Protein AF-A0A1I3WYC0-F1 (afdb_monomer_lite)

Organism: Halobacillus dabanensis (NCBI:txid240302)

Sequence (80 aa):
MNDYRYRKQIFLEFAGSSRFDIDKCILLPDGERSITVSDRLNPDHSTTYVQSHIPTISDDEIRSFLLRQMKVIQSGIYDE

pLDDT: mean 81.69, std 13.09, range [45.44, 94.12]

Structure (mmCIF, N/CA/C/O backbone):
data_AF-A0A1I3WYC0-F1
#
_entry.id   AF-A0A1I3WYC0-F1
#
loop_
_atom_site.group_PDB
_atom_site.id
_atom_site.type_symbol
_atom_site.label_atom_id
_atom_site.label_alt_id
_atom_site.label_comp_id
_atom_site.label_asym_id
_atom_site.label_entity_id
_atom_site.label_seq_id
_atom_site.pdbx_PDB_ins_code
_atom_site.Cartn_x
_atom_site.Cartn_y
_atom_site.Cartn_z
_atom_site.occupancy
_atom_site.B_iso_or_equiv
_atom_site.auth_seq_id
_atom_site.auth_comp_id
_atom_site.auth_asym_id
_atom_site.auth_atom_id
_atom_site.pdbx_PDB_model_num
ATOM 1 N N . MET A 1 1 ? 23.311 -3.873 -18.388 1.00 45.44 1 MET A N 1
ATOM 2 C CA . MET A 1 1 ? 22.149 -4.325 -19.184 1.00 45.44 1 MET A CA 1
ATOM 3 C C . MET A 1 1 ? 20.971 -4.496 -18.234 1.00 45.44 1 MET A C 1
ATOM 5 O O . MET A 1 1 ? 20.925 -5.484 -17.521 1.00 45.44 1 MET A O 1
ATOM 9 N N . ASN A 1 2 ? 20.080 -3.504 -18.145 1.00 51.03 2 ASN A N 1
ATOM 10 C CA . ASN A 1 2 ? 18.872 -3.553 -17.300 1.00 51.03 2 ASN A CA 1
ATOM 11 C C . ASN A 1 2 ? 17.618 -3.326 -18.172 1.00 51.03 2 ASN A C 1
ATOM 13 O O . ASN A 1 2 ? 16.685 -2.620 -17.807 1.00 51.03 2 ASN A O 1
ATOM 17 N N . ASP A 1 3 ? 17.644 -3.903 -19.377 1.00 59.22 3 ASP A N 1
ATOM 18 C CA . ASP A 1 3 ? 16.683 -3.671 -20.466 1.00 59.22 3 ASP A CA 1
ATOM 19 C C . ASP A 1 3 ? 15.291 -4.250 -20.157 1.00 59.22 3 ASP A C 1
ATOM 21 O O . ASP A 1 3 ? 14.264 -3.737 -20.590 1.00 59.22 3 ASP A O 1
ATOM 25 N N . TYR A 1 4 ? 15.243 -5.322 -19.364 1.00 58.91 4 TYR A N 1
ATOM 26 C CA . TYR A 1 4 ? 14.013 -6.074 -19.120 1.00 58.91 4 TYR A CA 1
ATOM 27 C C . TYR A 1 4 ? 13.017 -5.330 -18.215 1.00 58.91 4 TYR A C 1
ATOM 29 O O . TYR A 1 4 ? 11.809 -5.380 -18.445 1.00 58.91 4 TYR A O 1
ATOM 37 N N . A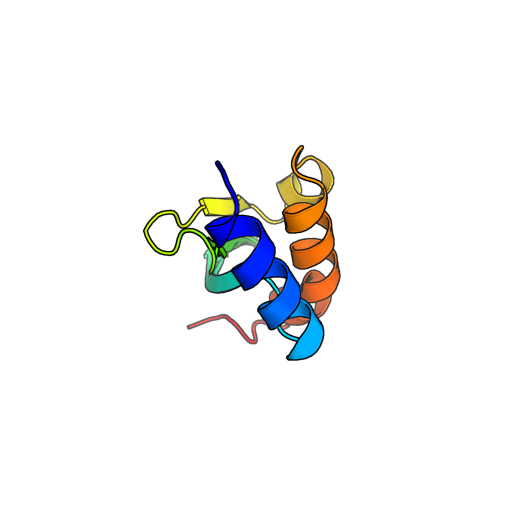RG A 1 5 ? 13.521 -4.594 -17.215 1.00 58.81 5 ARG A N 1
ATOM 38 C CA . ARG A 1 5 ? 12.694 -3.781 -16.304 1.00 58.81 5 ARG A CA 1
ATOM 39 C C . ARG A 1 5 ? 12.051 -2.608 -17.042 1.00 58.81 5 ARG A C 1
ATOM 41 O O . ARG A 1 5 ? 10.855 -2.381 -16.902 1.00 58.81 5 ARG A O 1
ATOM 48 N N . TYR A 1 6 ? 12.829 -1.949 -17.898 1.00 61.56 6 TYR A N 1
ATOM 49 C CA . TYR A 1 6 ? 12.367 -0.825 -18.707 1.00 61.56 6 TYR A CA 1
ATOM 50 C C . TYR A 1 6 ? 11.275 -1.240 -19.708 1.00 61.56 6 TYR A C 1
ATOM 52 O O . TYR A 1 6 ? 10.242 -0.585 -19.811 1.00 61.56 6 TYR A O 1
ATOM 60 N N . ARG A 1 7 ? 11.438 -2.391 -20.379 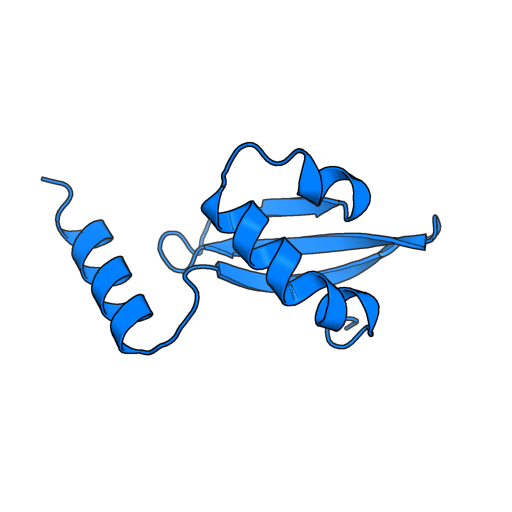1.00 62.06 7 ARG A N 1
ATOM 61 C CA . ARG A 1 7 ? 10.420 -2.925 -21.305 1.00 62.06 7 ARG A CA 1
ATOM 62 C C . ARG A 1 7 ? 9.098 -3.265 -20.614 1.00 62.06 7 ARG A C 1
ATOM 64 O O . ARG A 1 7 ? 8.041 -2.992 -21.175 1.00 62.06 7 ARG A O 1
ATOM 71 N N . LYS A 1 8 ? 9.141 -3.846 -19.410 1.00 60.34 8 LYS A N 1
ATOM 72 C CA . LYS A 1 8 ? 7.924 -4.146 -18.638 1.00 60.34 8 LYS A CA 1
ATOM 73 C C . LYS A 1 8 ? 7.213 -2.877 -18.161 1.00 60.34 8 LYS A C 1
ATOM 75 O O . LYS A 1 8 ? 5.989 -2.833 -18.208 1.00 60.34 8 LYS A O 1
ATOM 80 N N . GLN A 1 9 ? 7.963 -1.854 -17.750 1.00 62.94 9 GLN A N 1
ATOM 81 C CA . GLN A 1 9 ? 7.399 -0.564 -17.347 1.00 62.94 9 GLN A CA 1
ATOM 82 C C . GLN A 1 9 ? 6.662 0.120 -18.509 1.00 62.94 9 GLN A C 1
ATOM 84 O O . GLN A 1 9 ? 5.498 0.478 -18.354 1.00 62.94 9 GLN A O 1
ATOM 89 N N . ILE A 1 10 ? 7.278 0.184 -19.698 1.00 63.56 10 ILE A N 1
ATOM 90 C CA . ILE A 1 10 ? 6.633 0.734 -20.906 1.00 63.56 10 ILE A CA 1
ATOM 91 C C . ILE A 1 10 ? 5.343 -0.023 -21.244 1.00 63.56 10 ILE A C 1
ATOM 93 O O . ILE A 1 10 ? 4.339 0.582 -21.612 1.00 63.56 10 ILE A O 1
ATOM 97 N N . PHE A 1 11 ? 5.348 -1.351 -21.116 1.00 60.31 11 PHE A N 1
ATOM 98 C CA . PHE A 1 11 ? 4.169 -2.164 -21.410 1.00 60.31 11 PHE A CA 1
ATOM 99 C C . PHE A 1 11 ? 3.003 -1.889 -20.446 1.00 60.31 11 PHE A C 1
ATOM 101 O O . PHE A 1 11 ? 1.857 -1.801 -20.883 1.00 60.31 11 PHE A O 1
ATOM 108 N N . LEU A 1 12 ? 3.282 -1.724 -19.149 1.00 58.84 12 LEU A N 1
ATOM 109 C CA . LEU A 1 12 ? 2.267 -1.399 -18.141 1.00 58.84 12 LEU A CA 1
ATOM 110 C C . LEU A 1 12 ? 1.639 -0.024 -18.394 1.00 58.84 12 LEU A C 1
ATOM 112 O O . LEU A 1 12 ? 0.414 0.099 -18.361 1.00 58.84 12 LEU A O 1
ATOM 116 N N . GLU A 1 13 ? 2.457 0.972 -18.737 1.00 61.12 13 GLU A N 1
ATOM 117 C CA . GLU A 1 13 ? 1.985 2.310 -19.107 1.00 61.12 13 GLU A CA 1
ATOM 118 C C . GLU A 1 13 ? 1.098 2.276 -20.361 1.00 61.12 13 GLU A C 1
ATOM 120 O O . GLU A 1 13 ? 0.024 2.879 -20.373 1.00 61.12 13 GLU A O 1
ATOM 125 N N . PHE A 1 14 ? 1.485 1.509 -21.388 1.00 61.97 14 PHE A N 1
ATOM 126 C CA . PHE A 1 14 ? 0.695 1.358 -22.617 1.00 61.97 14 PHE A CA 1
ATOM 127 C C . PHE A 1 14 ? -0.641 0.633 -22.381 1.00 61.97 14 PHE A C 1
ATOM 129 O O . PHE A 1 14 ? -1.633 0.918 -23.050 1.00 61.97 14 PHE A O 1
ATOM 136 N N . ALA A 1 15 ? -0.682 -0.284 -21.412 1.00 59.47 15 ALA A N 1
ATOM 137 C CA . ALA A 1 15 ? -1.886 -1.001 -20.995 1.00 59.47 15 ALA A CA 1
ATOM 138 C C . ALA A 1 15 ? -2.756 -0.213 -19.993 1.00 59.47 15 ALA A C 1
ATOM 140 O O . ALA A 1 15 ? -3.753 -0.749 -19.505 1.00 59.47 15 ALA A O 1
ATOM 141 N N . GLY A 1 16 ? -2.375 1.020 -19.630 1.00 60.12 16 GLY A N 1
ATOM 142 C CA . GLY A 1 16 ? -3.067 1.819 -18.610 1.00 60.12 16 GLY A CA 1
ATOM 143 C C . GLY A 1 16 ? -3.046 1.189 -17.213 1.00 60.12 16 GLY A C 1
ATOM 144 O O . GLY A 1 16 ? -3.865 1.531 -16.361 1.00 60.12 16 GLY A O 1
ATOM 145 N N . SER A 1 17 ? -2.138 0.242 -16.981 1.00 66.06 17 SER A N 1
ATOM 146 C CA . SER A 1 17 ? -2.027 -0.510 -15.737 1.00 66.06 17 SER A CA 1
ATOM 147 C C . SER A 1 17 ? -0.984 0.119 -14.821 1.00 66.06 17 SER A C 1
ATOM 149 O O . SER A 1 17 ? 0.114 0.465 -15.250 1.00 66.06 17 SER A O 1
ATOM 151 N N . SER A 1 18 ? -1.310 0.232 -13.533 1.00 74.88 18 SER A N 1
ATOM 152 C CA . SER A 1 18 ? -0.327 0.614 -12.518 1.00 74.88 18 SER A CA 1
ATOM 153 C C . SER A 1 18 ? 0.750 -0.470 -12.385 1.00 74.88 18 SER A C 1
ATOM 155 O O . SER A 1 18 ? 0.468 -1.661 -12.524 1.00 74.88 18 SER A O 1
ATOM 157 N N . ARG A 1 19 ? 1.987 -0.055 -12.088 1.00 84.56 19 ARG A N 1
ATOM 158 C CA . ARG A 1 19 ? 3.079 -0.944 -11.654 1.00 84.56 19 ARG A CA 1
ATOM 159 C C . ARG A 1 19 ? 2.749 -1.673 -10.351 1.00 84.56 19 ARG A C 1
ATOM 161 O O . ARG A 1 19 ? 3.261 -2.762 -10.118 1.00 84.56 19 ARG A O 1
ATOM 168 N N . PHE A 1 20 ? 1.901 -1.065 -9.534 1.00 89.25 20 PHE A N 1
ATOM 169 C CA . PHE A 1 20 ? 1.550 -1.532 -8.204 1.00 89.25 20 PHE A CA 1
ATOM 170 C C . PHE A 1 20 ? 0.116 -2.044 -8.157 1.00 89.25 20 PHE A C 1
ATOM 172 O O . PHE A 1 20 ? -0.765 -1.421 -8.758 1.00 89.25 20 PHE A O 1
ATOM 179 N N . ASP A 1 21 ? -0.106 -3.098 -7.377 1.00 89.19 21 ASP A N 1
ATOM 180 C CA . ASP A 1 21 ? -1.428 -3.602 -7.008 1.00 89.19 21 ASP A CA 1
ATOM 181 C C . ASP A 1 21 ? -1.590 -3.625 -5.494 1.00 89.19 21 ASP A C 1
ATOM 183 O O . ASP A 1 21 ? -0.665 -3.982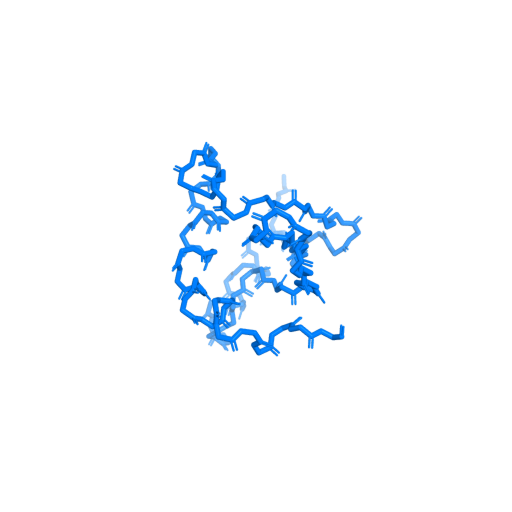 -4.771 1.00 89.19 21 ASP A O 1
ATOM 187 N N . ILE A 1 22 ? -2.778 -3.265 -5.010 1.00 89.12 22 ILE A N 1
ATOM 188 C CA . ILE A 1 22 ? -3.141 -3.486 -3.609 1.00 89.12 22 ILE A CA 1
ATOM 189 C C . ILE A 1 22 ? -3.606 -4.936 -3.497 1.00 89.12 22 ILE A C 1
ATOM 191 O O . ILE A 1 22 ? -4.682 -5.269 -3.989 1.00 89.12 22 ILE A O 1
ATOM 195 N N . ASP A 1 23 ? -2.791 -5.772 -2.860 1.00 88.81 23 ASP A N 1
ATOM 196 C CA . ASP A 1 23 ? -3.106 -7.183 -2.628 1.00 88.81 23 ASP A CA 1
ATOM 197 C C . ASP A 1 23 ? -4.106 -7.333 -1.483 1.00 88.81 23 ASP A C 1
ATOM 199 O O . ASP A 1 23 ? -4.982 -8.188 -1.522 1.00 88.81 23 ASP A O 1
ATOM 203 N N . LYS A 1 24 ? -3.943 -6.515 -0.435 1.00 88.75 24 LYS A N 1
ATOM 204 C CA . LYS A 1 24 ? -4.738 -6.614 0.787 1.00 88.75 24 LYS A CA 1
ATOM 205 C C . LYS A 1 24 ? -4.892 -5.266 1.467 1.00 88.75 24 LYS A C 1
ATOM 207 O O . LYS A 1 24 ? -3.937 -4.494 1.551 1.00 88.75 24 LYS A O 1
ATOM 212 N N . CYS A 1 25 ? -6.067 -5.014 2.027 1.00 92.12 25 CYS A N 1
ATOM 213 C CA . CYS A 1 25 ? -6.296 -3.920 2.957 1.00 92.12 25 CYS A CA 1
ATOM 214 C C . CYS A 1 25 ? -7.004 -4.460 4.201 1.00 92.12 25 CYS A C 1
ATOM 216 O O . CYS A 1 25 ? -7.987 -5.180 4.092 1.00 92.12 25 CYS A O 1
ATOM 218 N N . ILE A 1 26 ? -6.498 -4.132 5.388 1.00 91.44 26 ILE A N 1
ATOM 219 C CA . ILE A 1 26 ? -7.081 -4.559 6.664 1.00 91.44 26 ILE A CA 1
ATOM 220 C C . ILE A 1 26 ? -7.346 -3.324 7.510 1.00 91.44 26 ILE A C 1
ATOM 222 O O . ILE A 1 26 ? -6.420 -2.554 7.775 1.00 91.44 26 ILE A O 1
ATOM 226 N N . LEU A 1 27 ? -8.584 -3.161 7.974 1.00 91.38 27 LEU A N 1
ATOM 227 C CA . LEU A 1 27 ? -8.915 -2.187 9.008 1.00 91.38 27 LEU A CA 1
ATOM 228 C C . LEU A 1 27 ? -8.405 -2.686 10.367 1.00 91.38 27 LEU A C 1
ATOM 230 O O . LEU A 1 27 ? -8.797 -3.750 10.848 1.00 91.38 27 LEU A O 1
ATOM 234 N N . LEU A 1 28 ? -7.509 -1.920 10.974 1.00 90.88 28 LEU A N 1
ATOM 235 C CA . LEU A 1 28 ? -6.927 -2.203 12.276 1.00 90.88 28 LEU A CA 1
ATOM 236 C C . LEU A 1 28 ? -7.852 -1.714 13.410 1.00 90.88 28 LEU A C 1
ATOM 238 O O . LEU A 1 28 ? -8.685 -0.828 13.199 1.00 90.88 28 LEU A O 1
ATOM 242 N N . PRO A 1 29 ? -7.720 -2.259 14.638 1.00 88.56 29 PRO A N 1
ATOM 243 C CA . PRO A 1 29 ? -8.559 -1.869 15.778 1.00 88.56 29 PRO A CA 1
ATOM 244 C C . PRO A 1 29 ? -8.437 -0.397 16.202 1.00 88.56 29 PRO A C 1
ATOM 246 O O . PRO A 1 29 ? -9.324 0.118 16.878 1.00 88.56 29 PRO A O 1
ATOM 249 N N . ASP A 1 30 ? -7.344 0.269 15.832 1.00 91.44 30 ASP A N 1
ATOM 250 C CA . ASP A 1 30 ? -7.100 1.697 16.067 1.00 91.44 30 ASP A CA 1
ATOM 251 C C . ASP A 1 30 ? -7.767 2.609 15.017 1.00 91.44 30 ASP A C 1
ATOM 253 O O . ASP A 1 30 ? -7.699 3.834 15.129 1.00 91.44 30 ASP A O 1
ATOM 257 N N . GLY A 1 31 ? -8.448 2.027 14.024 1.00 87.25 31 GLY A N 1
ATOM 258 C CA . GLY A 1 31 ? -9.087 2.745 12.924 1.00 87.25 31 GLY A CA 1
ATOM 259 C C . GLY A 1 31 ? -8.148 3.072 11.760 1.00 87.25 31 GLY A C 1
ATOM 260 O O . GLY A 1 31 ? -8.593 3.692 10.792 1.00 87.25 31 GLY A O 1
ATOM 261 N N . GLU A 1 32 ? -6.879 2.657 11.813 1.00 91.88 32 GLU A N 1
ATOM 262 C CA . GLU A 1 32 ? -5.963 2.743 10.678 1.00 91.88 32 GLU A CA 1
ATOM 263 C C . GLU A 1 32 ? -6.172 1.595 9.687 1.00 91.88 32 GLU A C 1
ATOM 265 O O . GLU A 1 32 ? -6.795 0.577 9.983 1.00 91.88 32 GLU A O 1
ATOM 270 N N . ARG A 1 33 ? -5.616 1.740 8.482 1.00 91.12 33 ARG A N 1
ATOM 271 C CA . ARG A 1 33 ? -5.598 0.674 7.478 1.00 91.12 33 ARG A CA 1
ATOM 272 C C . ARG A 1 33 ? -4.175 0.192 7.234 1.00 91.12 33 ARG A C 1
ATOM 274 O O . ARG A 1 33 ? -3.276 0.993 6.975 1.00 91.12 33 ARG A O 1
ATOM 281 N N . SER A 1 34 ? -3.998 -1.123 7.299 1.00 94.12 34 SER A N 1
ATOM 282 C CA . SER A 1 34 ? -2.795 -1.829 6.865 1.00 94.12 34 SER A CA 1
ATOM 283 C C . SER A 1 34 ? -2.976 -2.252 5.412 1.00 94.12 34 SER A C 1
ATOM 285 O O . SER A 1 34 ? -3.919 -2.976 5.097 1.00 94.12 34 SER A O 1
ATOM 287 N N . ILE A 1 35 ? -2.119 -1.759 4.522 1.00 93.94 35 ILE A N 1
ATOM 288 C CA . ILE A 1 35 ? -2.271 -1.869 3.069 1.00 93.94 35 ILE A CA 1
ATOM 289 C C . ILE A 1 35 ? -1.054 -2.604 2.515 1.00 93.94 35 ILE A C 1
ATOM 291 O O . ILE A 1 35 ? 0.056 -2.073 2.528 1.00 93.94 35 ILE A O 1
ATOM 295 N N . THR A 1 36 ? -1.252 -3.819 2.021 1.00 93.50 36 THR A N 1
ATOM 296 C CA . THR A 1 36 ? -0.215 -4.618 1.364 1.00 93.50 36 THR A CA 1
ATOM 297 C C . THR A 1 36 ? -0.246 -4.357 -0.134 1.00 93.50 36 THR A C 1
ATOM 299 O O . THR A 1 36 ? -1.294 -4.479 -0.767 1.00 93.50 36 THR A O 1
ATOM 302 N N . VAL A 1 37 ? 0.905 -3.987 -0.691 1.00 91.88 37 VAL A N 1
ATOM 303 C CA . VAL A 1 37 ? 1.071 -3.672 -2.110 1.00 91.88 37 VAL A CA 1
ATOM 304 C C . VAL A 1 37 ? 2.141 -4.558 -2.725 1.00 91.88 37 VAL A C 1
ATOM 306 O O . VAL A 1 37 ? 3.250 -4.627 -2.190 1.00 91.88 37 VAL A O 1
ATOM 309 N N . SER A 1 38 ? 1.843 -5.165 -3.870 1.00 91.44 38 SER A N 1
ATOM 310 C CA . SER A 1 38 ? 2.812 -5.867 -4.711 1.00 91.44 38 SER A CA 1
ATOM 311 C C . SER A 1 38 ? 3.312 -4.977 -5.849 1.00 91.44 38 SER A C 1
ATOM 313 O O . SER A 1 38 ? 2.587 -4.147 -6.406 1.00 91.44 38 SER A O 1
ATOM 315 N N . ASP A 1 39 ? 4.582 -5.152 -6.214 1.00 89.69 39 ASP A N 1
ATOM 316 C CA . ASP A 1 39 ? 5.164 -4.576 -7.426 1.00 89.69 39 ASP A CA 1
ATOM 317 C C . ASP A 1 39 ? 5.105 -5.612 -8.554 1.00 89.69 39 ASP A C 1
ATOM 319 O O . ASP A 1 39 ? 5.762 -6.647 -8.493 1.00 89.69 39 ASP A O 1
ATOM 323 N N . ARG A 1 40 ? 4.383 -5.332 -9.643 1.00 83.94 40 ARG A N 1
ATOM 324 C CA . ARG A 1 40 ? 4.290 -6.237 -10.805 1.00 83.94 40 ARG A CA 1
ATOM 325 C C . ARG A 1 40 ? 5.635 -6.497 -11.486 1.00 83.94 40 ARG A C 1
ATOM 327 O O . ARG A 1 40 ? 5.787 -7.477 -12.222 1.00 83.94 40 ARG A O 1
ATOM 334 N N . LEU A 1 41 ? 6.619 -5.619 -11.297 1.00 83.81 41 LEU A N 1
ATOM 335 C CA . LEU A 1 41 ? 7.980 -5.833 -11.790 1.00 83.81 41 LEU A CA 1
ATOM 336 C C . LEU A 1 41 ? 8.778 -6.786 -10.895 1.00 83.81 41 LEU A C 1
ATOM 338 O O . LEU A 1 41 ? 9.747 -7.380 -11.376 1.00 83.81 41 LEU A O 1
ATOM 342 N N . ASN A 1 42 ? 8.369 -6.940 -9.635 1.00 82.25 42 ASN A N 1
ATOM 343 C CA . ASN A 1 42 ? 8.979 -7.810 -8.638 1.00 82.25 42 ASN A CA 1
ATOM 344 C C . ASN A 1 42 ? 7.906 -8.423 -7.707 1.00 82.25 42 ASN A C 1
ATOM 346 O O . ASN A 1 42 ? 7.807 -8.027 -6.544 1.00 82.25 42 ASN A O 1
ATOM 350 N N . PRO A 1 43 ? 7.089 -9.363 -8.217 1.00 75.50 43 PRO A N 1
ATOM 351 C CA . PRO A 1 43 ? 5.898 -9.851 -7.517 1.00 75.50 43 PRO A CA 1
ATOM 352 C C . PRO A 1 43 ? 6.217 -10.631 -6.236 1.00 75.50 43 PRO A C 1
ATOM 354 O O . PRO A 1 43 ? 5.359 -10.757 -5.373 1.00 75.50 43 PRO A O 1
ATOM 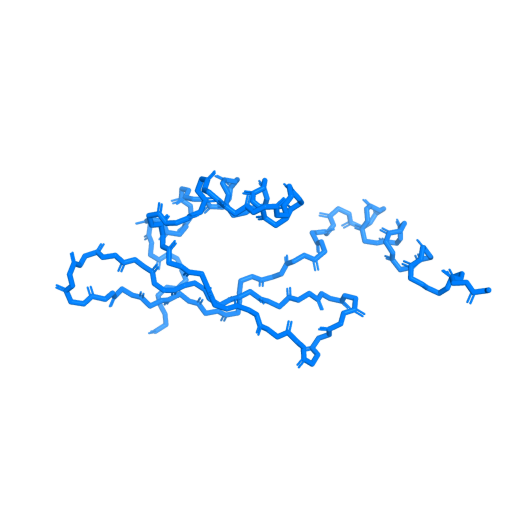357 N N . ASP A 1 44 ? 7.456 -11.105 -6.076 1.00 80.31 44 ASP A N 1
ATOM 358 C CA . ASP A 1 44 ? 7.915 -11.776 -4.855 1.00 80.31 44 ASP A CA 1
ATOM 359 C C . ASP A 1 44 ? 8.147 -10.796 -3.687 1.00 80.31 44 ASP A C 1
ATOM 361 O O . ASP A 1 44 ? 8.500 -11.212 -2.583 1.00 80.31 44 ASP A O 1
ATOM 365 N N . HIS A 1 45 ? 7.986 -9.488 -3.918 1.00 80.88 45 HIS A N 1
ATOM 366 C CA . HIS A 1 45 ? 8.250 -8.443 -2.938 1.00 80.88 45 HIS A CA 1
ATOM 367 C C . HIS A 1 45 ? 7.006 -7.576 -2.713 1.00 80.88 45 HIS A C 1
ATOM 369 O O . HIS A 1 45 ? 6.884 -6.479 -3.261 1.00 80.88 45 HIS A O 1
ATOM 375 N N . SER A 1 46 ? 6.097 -8.049 -1.859 1.00 90.12 46 SER A N 1
ATOM 376 C CA . SER A 1 46 ? 5.018 -7.208 -1.335 1.00 90.12 46 SER A CA 1
ATOM 377 C C . SER A 1 46 ? 5.502 -6.394 -0.137 1.00 90.12 46 SER A C 1
ATOM 379 O O . SER A 1 46 ? 6.200 -6.898 0.744 1.00 90.12 46 SER A O 1
ATOM 381 N N . THR A 1 47 ? 5.109 -5.125 -0.089 1.00 92.88 47 THR A N 1
ATOM 382 C CA . THR A 1 47 ? 5.404 -4.222 1.027 1.00 92.88 47 THR A CA 1
ATOM 383 C C . THR A 1 47 ? 4.106 -3.798 1.692 1.00 92.88 47 THR A C 1
ATOM 385 O O . THR A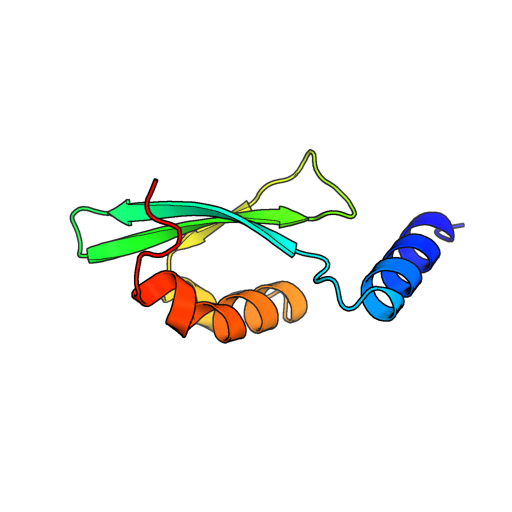 1 47 ? 3.129 -3.482 1.017 1.00 92.88 47 THR A O 1
ATOM 388 N N . THR A 1 48 ? 4.082 -3.796 3.024 1.00 94.00 48 THR A N 1
ATOM 389 C CA . THR A 1 48 ? 2.916 -3.345 3.792 1.00 94.00 48 THR A CA 1
ATOM 390 C C . THR A 1 48 ? 3.140 -1.933 4.312 1.00 94.00 48 THR A C 1
ATOM 392 O O . THR A 1 48 ? 4.173 -1.641 4.914 1.00 94.00 48 THR A O 1
ATOM 395 N N . TYR A 1 49 ? 2.155 -1.069 4.090 1.00 93.75 49 TYR A N 1
ATOM 396 C CA . TYR A 1 49 ? 2.142 0.327 4.502 1.00 93.75 49 TYR A CA 1
ATOM 397 C C . TYR A 1 49 ? 0.987 0.586 5.463 1.00 93.75 49 TYR A C 1
ATOM 399 O O . TYR A 1 49 ? -0.089 0.007 5.336 1.00 93.75 49 TYR A O 1
ATOM 407 N N . VAL A 1 50 ? 1.205 1.497 6.405 1.00 93.44 50 VAL A N 1
ATOM 408 C CA . VAL A 1 50 ? 0.160 1.993 7.306 1.00 93.44 50 VAL A CA 1
ATOM 409 C C . VAL A 1 50 ? -0.395 3.295 6.743 1.00 93.44 50 VAL A C 1
ATOM 411 O O . VAL A 1 50 ? 0.374 4.137 6.272 1.00 93.44 50 VAL A O 1
ATOM 414 N N . GLN A 1 51 ? -1.717 3.461 6.787 1.00 91.88 51 GLN A N 1
ATOM 415 C CA . GLN A 1 51 ? -2.421 4.593 6.186 1.00 91.88 51 GLN A CA 1
ATOM 416 C C . GLN A 1 51 ? -1.826 5.960 6.566 1.00 91.88 51 GLN A C 1
ATOM 418 O O . GLN A 1 51 ? -1.566 6.771 5.673 1.00 91.88 51 GLN A O 1
ATOM 423 N N . SER A 1 52 ? -1.575 6.223 7.854 1.00 93.06 52 SER A N 1
ATOM 424 C CA . SER A 1 52 ? -0.978 7.484 8.326 1.00 93.06 52 SER A CA 1
ATOM 425 C C . SER A 1 52 ? 0.436 7.750 7.807 1.00 93.06 52 SER A C 1
ATOM 427 O O . SER A 1 52 ? 0.824 8.909 7.673 1.00 93.06 52 SER A O 1
ATOM 429 N N . HIS A 1 53 ? 1.200 6.708 7.474 1.00 93.81 53 HIS A N 1
ATOM 430 C CA . HIS A 1 53 ? 2.577 6.826 6.989 1.00 93.81 53 HIS A CA 1
ATOM 431 C C . HIS A 1 53 ? 2.676 7.021 5.474 1.00 93.81 53 HIS A C 1
ATOM 433 O O . HIS A 1 53 ? 3.757 7.328 4.972 1.00 93.81 53 HIS A O 1
ATOM 439 N N . ILE A 1 54 ? 1.575 6.886 4.725 1.00 92.75 54 ILE A N 1
ATOM 440 C CA . ILE A 1 54 ? 1.581 7.059 3.264 1.00 92.75 54 ILE A CA 1
ATOM 441 C C . ILE A 1 54 ? 2.206 8.398 2.829 1.00 92.75 54 ILE A C 1
ATOM 443 O O . ILE A 1 54 ? 3.065 8.380 1.945 1.00 92.75 54 ILE A O 1
ATOM 447 N N . PRO A 1 55 ? 1.872 9.555 3.437 1.00 92.38 55 PRO A N 1
ATOM 448 C CA . PRO A 1 55 ? 2.462 10.837 3.052 1.00 92.38 55 PRO A CA 1
ATOM 449 C C . PRO A 1 55 ? 3.980 10.922 3.258 1.00 92.38 55 PRO A C 1
ATOM 451 O O . PRO A 1 55 ? 4.627 11.737 2.607 1.00 92.38 55 PRO A O 1
ATOM 454 N N . THR A 1 56 ? 4.553 10.095 4.139 1.00 93.00 56 THR A N 1
ATOM 455 C CA . THR A 1 56 ? 5.985 10.103 4.473 1.00 93.00 56 THR A CA 1
ATOM 456 C C . THR A 1 56 ? 6.783 9.021 3.746 1.00 93.00 56 THR A C 1
ATOM 458 O O . THR A 1 56 ? 7.976 8.873 4.007 1.00 93.00 56 THR A O 1
ATOM 461 N N . ILE A 1 57 ? 6.160 8.252 2.844 1.00 93.19 57 ILE A N 1
ATOM 462 C CA . ILE A 1 57 ? 6.879 7.267 2.029 1.00 93.19 57 ILE A CA 1
ATOM 463 C C . ILE A 1 57 ? 7.890 7.994 1.128 1.00 93.19 57 ILE A C 1
ATOM 465 O O . ILE A 1 57 ? 7.556 8.981 0.467 1.00 93.19 57 ILE A O 1
ATOM 469 N N . SER A 1 58 ? 9.130 7.500 1.119 1.00 91.88 58 SER A N 1
ATOM 470 C CA . SER A 1 58 ? 10.243 8.057 0.342 1.00 91.88 58 SER A CA 1
ATOM 471 C C . SER A 1 58 ? 10.180 7.727 -1.148 1.00 91.88 58 SER A C 1
ATOM 473 O O . SER A 1 58 ? 10.711 8.482 -1.956 1.00 91.88 58 SER A O 1
ATOM 475 N N . ASP A 1 59 ? 9.552 6.612 -1.515 1.00 89.44 59 ASP A N 1
ATOM 476 C CA . ASP A 1 59 ? 9.333 6.237 -2.909 1.00 89.44 59 ASP A CA 1
ATOM 477 C C . ASP A 1 59 ? 8.113 6.996 -3.460 1.00 89.44 59 ASP A C 1
ATOM 479 O O . ASP A 1 59 ? 6.966 6.811 -3.038 1.00 89.44 59 ASP A O 1
ATOM 483 N N . ASP A 1 60 ? 8.386 7.913 -4.387 1.00 88.94 60 ASP A N 1
ATOM 484 C CA . ASP A 1 60 ? 7.387 8.811 -4.957 1.00 88.94 60 ASP A CA 1
ATOM 485 C C . ASP A 1 60 ? 6.347 8.075 -5.813 1.00 88.94 60 ASP A C 1
ATOM 487 O O . ASP A 1 60 ? 5.189 8.507 -5.866 1.00 88.94 60 ASP A O 1
ATOM 491 N N . GLU A 1 61 ? 6.721 6.973 -6.473 1.00 88.50 61 GLU A N 1
ATOM 492 C CA . GLU A 1 61 ? 5.823 6.226 -7.355 1.00 88.50 61 GLU A CA 1
ATOM 493 C C . GLU A 1 61 ? 4.761 5.496 -6.530 1.00 88.50 61 GLU A C 1
ATOM 495 O O . GLU A 1 61 ? 3.559 5.665 -6.778 1.00 88.50 61 GLU A O 1
ATOM 500 N N . ILE A 1 62 ? 5.192 4.748 -5.507 1.00 89.62 62 ILE A N 1
ATOM 501 C CA . ILE A 1 62 ? 4.279 4.035 -4.606 1.00 89.62 62 ILE A CA 1
ATOM 502 C C . ILE A 1 62 ? 3.440 5.014 -3.783 1.00 89.62 62 ILE A C 1
ATOM 504 O O . ILE A 1 62 ? 2.230 4.821 -3.646 1.00 89.62 62 ILE A O 1
ATOM 508 N N . ARG A 1 63 ? 4.034 6.116 -3.303 1.00 92.50 63 ARG A N 1
ATOM 509 C CA . ARG A 1 63 ? 3.303 7.159 -2.574 1.00 92.50 63 ARG A CA 1
ATOM 510 C C . ARG A 1 63 ? 2.197 7.740 -3.442 1.00 92.50 63 ARG A C 1
ATOM 512 O O . ARG A 1 63 ? 1.047 7.825 -3.018 1.00 92.50 63 ARG A O 1
ATOM 519 N N . SER A 1 64 ? 2.521 8.109 -4.678 1.00 90.94 64 SER A N 1
ATOM 520 C CA . SER A 1 64 ? 1.555 8.683 -5.617 1.00 90.94 64 SER A CA 1
ATOM 521 C C . SER A 1 64 ? 0.469 7.688 -6.024 1.00 90.94 64 SER A C 1
ATOM 523 O O . SER A 1 64 ? -0.664 8.090 -6.288 1.00 90.94 64 SER A O 1
ATOM 525 N N . PHE A 1 65 ? 0.790 6.397 -6.112 1.00 91.00 65 PHE A N 1
ATOM 526 C CA . PHE A 1 65 ? -0.194 5.339 -6.331 1.00 91.00 65 PHE A CA 1
ATOM 527 C C . PHE A 1 65 ? -1.157 5.212 -5.142 1.00 91.00 65 PHE A C 1
ATOM 529 O O . PHE A 1 65 ? -2.369 5.340 -5.323 1.00 91.00 65 PHE A O 1
ATOM 536 N N . LEU A 1 66 ? -0.629 5.053 -3.927 1.00 90.69 66 LEU A N 1
ATOM 537 C CA . LEU A 1 66 ? -1.423 4.900 -2.707 1.00 90.69 66 LEU A CA 1
ATOM 538 C C . LEU A 1 66 ? -2.296 6.127 -2.420 1.00 90.69 66 LEU A C 1
ATOM 540 O O . LEU A 1 66 ? -3.468 5.986 -2.080 1.00 90.69 66 LEU A O 1
ATOM 544 N N . LEU A 1 67 ? -1.775 7.340 -2.635 1.00 91.06 67 LEU A N 1
ATOM 545 C CA . LEU A 1 67 ? -2.557 8.573 -2.504 1.00 91.06 67 LEU A CA 1
ATOM 546 C C . LEU A 1 67 ? -3.716 8.640 -3.510 1.00 91.06 67 LEU A C 1
ATOM 548 O O . LEU A 1 67 ? -4.811 9.071 -3.149 1.00 91.06 67 LEU A O 1
ATOM 552 N N . ARG A 1 68 ? -3.516 8.178 -4.754 1.00 89.56 68 ARG A N 1
ATOM 553 C CA . ARG A 1 68 ? -4.592 8.089 -5.760 1.00 89.56 68 ARG A CA 1
ATOM 554 C C . ARG A 1 68 ? -5.663 7.069 -5.367 1.00 89.56 68 ARG A C 1
ATOM 556 O O . ARG A 1 68 ? -6.843 7.320 -5.597 1.00 89.56 68 ARG A O 1
ATOM 563 N N . GLN A 1 69 ? -5.262 5.964 -4.743 1.00 88.62 69 GLN A N 1
ATOM 564 C CA . GLN A 1 69 ? -6.170 4.916 -4.269 1.00 88.62 69 GLN A CA 1
ATOM 565 C C . GLN A 1 69 ? -6.808 5.220 -2.906 1.00 88.62 69 GLN A C 1
ATOM 567 O O . GLN A 1 69 ? -7.721 4.510 -2.495 1.00 88.62 69 GLN A O 1
ATOM 572 N N . MET A 1 70 ? -6.408 6.295 -2.217 1.00 87.44 70 MET A N 1
ATOM 573 C CA . MET A 1 70 ? -6.837 6.579 -0.841 1.00 87.44 70 MET A CA 1
ATOM 574 C C . MET A 1 70 ? -8.361 6.630 -0.674 1.00 87.44 70 MET A C 1
ATOM 576 O O . MET A 1 70 ? -8.886 6.105 0.301 1.00 87.44 70 MET A O 1
ATOM 580 N N . LYS A 1 71 ? -9.091 7.202 -1.642 1.00 83.56 71 LYS A N 1
ATOM 581 C CA . LYS A 1 71 ? -10.565 7.226 -1.605 1.00 83.56 71 LYS A CA 1
ATOM 582 C C . LYS A 1 71 ? -11.171 5.819 -1.64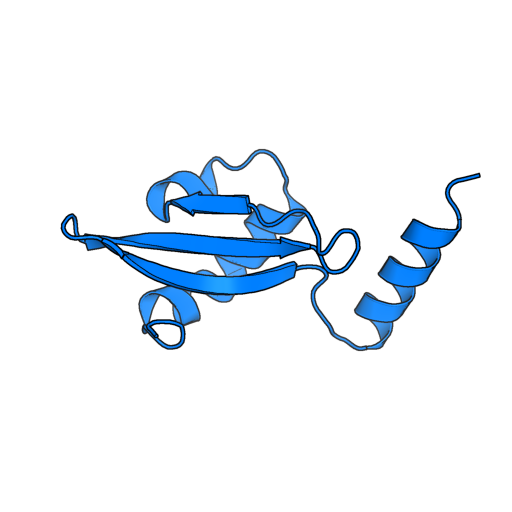6 1.00 83.56 71 LYS A C 1
ATOM 584 O O . LYS A 1 71 ? -12.144 5.554 -0.951 1.00 83.56 71 LYS A O 1
ATOM 589 N N . VAL A 1 72 ? -10.588 4.931 -2.450 1.00 83.81 72 VAL A N 1
ATOM 590 C CA . VAL A 1 72 ? -11.026 3.537 -2.611 1.00 83.81 72 VAL A CA 1
ATOM 591 C C . VAL A 1 72 ? -10.673 2.735 -1.356 1.00 83.81 72 VAL A C 1
ATOM 593 O O . VAL A 1 72 ? -11.529 2.051 -0.802 1.00 83.81 72 VAL A O 1
ATOM 596 N N . ILE A 1 73 ? -9.455 2.909 -0.840 1.00 85.25 73 ILE A N 1
ATOM 597 C CA . ILE A 1 73 ? -8.990 2.316 0.420 1.00 85.25 73 ILE A CA 1
ATOM 598 C C . ILE A 1 73 ? -9.913 2.711 1.577 1.00 85.25 73 ILE A C 1
ATOM 600 O O . ILE A 1 73 ? -10.409 1.847 2.288 1.00 85.25 73 ILE A O 1
ATOM 604 N N . GLN A 1 74 ? -10.214 4.003 1.737 1.00 83.50 74 GLN A N 1
ATOM 605 C CA . GLN A 1 74 ? -11.091 4.498 2.804 1.00 83.50 74 GLN A CA 1
ATOM 606 C C . GLN A 1 74 ? -12.532 3.994 2.686 1.00 83.50 74 GLN A C 1
ATOM 608 O O . GLN A 1 74 ? -13.203 3.846 3.703 1.00 83.50 74 GLN A O 1
ATOM 613 N N . SER A 1 75 ? -13.002 3.714 1.467 1.00 81.88 75 SER A N 1
ATOM 614 C CA . SER A 1 75 ? -14.344 3.170 1.238 1.00 81.88 75 SER A CA 1
ATOM 615 C C . SER A 1 75 ? -14.498 1.694 1.623 1.00 81.88 75 SER A C 1
ATOM 617 O O . SER A 1 75 ? -15.617 1.193 1.612 1.00 81.88 75 SER A O 1
ATOM 619 N N . GLY A 1 76 ? -13.401 1.005 1.958 1.00 76.31 76 GLY A N 1
ATOM 620 C CA . GLY A 1 76 ? -13.426 -0.407 2.343 1.00 76.31 76 GLY A CA 1
ATOM 621 C C . GLY A 1 76 ? -13.619 -1.378 1.179 1.00 76.31 76 GLY A C 1
ATOM 622 O O . GLY A 1 76 ? -13.881 -2.549 1.402 1.00 76.31 76 GLY A O 1
ATOM 623 N N . ILE A 1 77 ? -13.456 -0.932 -0.072 1.00 76.31 77 ILE A N 1
ATOM 624 C CA . ILE A 1 77 ? -13.552 -1.802 -1.263 1.00 76.31 77 ILE A CA 1
ATOM 625 C C . ILE A 1 77 ? -12.537 -2.959 -1.230 1.00 76.31 77 ILE A C 1
ATOM 627 O O . ILE A 1 77 ? -12.773 -3.997 -1.838 1.00 76.31 77 ILE A O 1
ATOM 631 N N . TYR A 1 78 ? -11.422 -2.772 -0.524 1.00 73.44 78 TYR A N 1
ATOM 632 C CA . TYR A 1 78 ? -10.363 -3.768 -0.354 1.00 73.44 78 TYR A CA 1
ATOM 633 C C . TYR A 1 78 ? -10.444 -4.529 0.980 1.00 73.44 78 TYR A C 1
ATOM 635 O O . TYR A 1 78 ? -9.504 -5.253 1.301 1.00 73.44 78 TYR A O 1
ATOM 643 N N . ASP A 1 79 ? -11.501 -4.322 1.772 1.00 74.25 79 ASP A N 1
ATOM 644 C CA . ASP A 1 79 ? -11.716 -5.073 3.009 1.00 74.25 79 ASP A CA 1
ATOM 645 C C . ASP A 1 79 ? -12.220 -6.471 2.635 1.00 74.25 79 ASP A C 1
ATOM 647 O O . ASP A 1 79 ? -13.389 -6.645 2.290 1.00 74.25 79 ASP A O 1
ATOM 651 N N . GLU A 1 80 ? -11.308 -7.445 2.643 1.00 59.19 80 GLU A N 1
ATOM 652 C CA . GLU A 1 80 ? -11.627 -8.878 2.543 1.00 59.19 80 GLU A CA 1
ATOM 653 C C . GLU A 1 80 ? -12.084 -9.467 3.883 1.00 59.19 80 GLU A C 1
ATOM 655 O O . GLU A 1 80 ? -11.451 -9.161 4.925 1.00 59.19 80 GLU A O 1
#

Foldseek 3Di:
DPVVLVVVVVVCVVVVHQQKDFPAWEQDPVRKIWTWMAGVSHRVDIDIDIRVCLVVDPDPSVSVVCVVCVVVSNVCVRVD

Secondary structure (DSSP, 8-state):
--HHHHHHHHHHHHTT--SEEEEEEEE-TTS-EEEEEEETTEEEEEEEEEGGGGGG-S-HHHHHHHHHHHHHHHTTTTB-

Radius of gyration: 13.61 Å; chains: 1; bounding box: 36×23×39 Å